Protein 2B06 (pdb70)

B-factor: mean 19.71, std 8.28, range [9.92, 94.34]

Radius of gyration: 15.19 Å; Cα contacts (8 Å, |Δi|>4): 344; chains: 1; bounding box: 35×44×32 Å

CATH classification: 3.90.79.10

Sequence (150 aa):
MSRSQLTILTNICLIEDLETQRVVMQYRAWSGYAFPGGHVENDEAFAESVIREIYEETGLTIQNNPQLVGIKNWPLDTGGRYIVICYKATEFSGTLQSSEEGEVSWVQKDQIPNLNLAYDMLPLMEMMEAPDKSEFFYPRRTEEDDWEKKIF

Nearest PDB structures (foldseek):
  2b06-assembly1_A-2  TM=1.006E+00  e=4.243E-33  Streptococcus pneumoniae
  6gls-assembly2_B  TM=7.882E-01  e=3.526E-09  Homo sapiens
  6glp-assembly1_A  TM=7.514E-01  e=2.212E-09  Homo sapiens
  1vcd-assembly1_A  TM=7.939E-01  e=1.234E-07  Thermus thermophilus HB8
  1vc9-assembly2_B  TM=8.147E-01  e=4.448E-07  Thermus thermophilus HB8

InterPro domains:
  IPR000086 NUDIX hydrolase domain [PF00293] (13-125)
  IPR000086 NUDIX hydrolase domain [PS51462] (5-133)
  IPR015797 NUDIX hydrolase-like domain superfamily [SSF55811] (1-142)
  IPR020476 NUDIX hydrolase [PR00502] (38-52)
  IPR020476 NUDIX hydrolase [PR00502] (52-67)

Structure (mmCIF, N/CA/C/O backbone):
data_2B06
#
_entry.id   2B06
#
_cell.length_a   65.850
_cell.length_b   64.990
_cell.length_c   41.779
_cell.angle_alpha   90.00
_cell.angle_beta   127.60
_cell.angle_gamma   90.00
#
_symmetry.space_group_name_H-M   'C 1 2 1'
#
loop_
_entity.id
_entity.type
_entity.pdbx_description
1 polymer 'MutT/nudix family protein'
2 non-polymer 'MAGNESIUM ION'
3 water water
#
loop_
_atom_site.group_PDB
_atom_site.id
_atom_site.type_symbol
_atom_site.label_atom_id
_atom_site.label_alt_id
_atom_site.label_comp_id
_atom_site.label_asym_id
_atom_site.label_entity_id
_atom_site.label_seq_id
_atom_site.pdbx_PDB_ins_code
_atom_site.Cartn_x
_atom_site.Cartn_y
_atom_site.Cartn_z
_atom_site.occupancy
_atom_site.B_iso_or_equiv
_atom_site.auth_seq_id
_atom_site.auth_comp_id
_atom_site.auth_asym_id
_atom_site.auth_atom_id
_atom_site.pdbx_PDB_model_num
ATOM 1 N N . MET A 1 1 ? 3.903 24.817 1.035 1.00 26.78 1 MET A N 1
ATOM 2 C CA . MET A 1 1 ? 4.369 23.994 2.184 1.00 26.54 1 MET A CA 1
ATOM 3 C C . MET A 1 1 ? 5.245 24.832 3.132 1.00 25.37 1 MET A C 1
ATOM 4 O O . MET A 1 1 ? 4.849 25.087 4.262 1.00 24.99 1 MET A O 1
ATOM 9 N N . SER A 1 2 ? 6.404 25.300 2.661 1.00 24.12 2 SER A N 1
ATOM 10 C CA . SER A 1 2 ? 7.363 25.987 3.539 1.00 22.74 2 SER A CA 1
ATOM 11 C C . SER A 1 2 ? 7.012 27.444 3.850 1.00 21.89 2 SER A C 1
ATOM 12 O O . SER A 1 2 ? 6.305 28.117 3.090 1.00 21.40 2 SER A O 1
ATOM 15 N N . ARG A 1 3 ? 7.540 27.926 4.972 1.00 20.52 3 ARG A N 1
ATOM 16 C CA . ARG A 1 3 ? 7.293 29.292 5.427 1.00 20.01 3 ARG A CA 1
ATOM 17 C C . ARG A 1 3 ? 7.832 30.352 4.460 1.00 19.49 3 ARG A C 1
ATOM 18 O O . ARG A 1 3 ? 7.330 31.479 4.431 1.00 18.87 3 ARG A O 1
ATOM 26 N N . SER A 1 4 ? 8.838 29.978 3.667 1.00 19.02 4 SER A N 1
ATOM 27 C CA . SER A 1 4 ? 9.446 30.891 2.694 1.00 19.20 4 SER A CA 1
ATOM 28 C C . SER A 1 4 ? 8.628 31.019 1.404 1.00 19.18 4 SER A C 1
ATOM 29 O O . SER A 1 4 ? 9.012 31.765 0.495 1.00 18.82 4 SER A O 1
ATOM 32 N N . GLN A 1 5 ? 7.520 30.279 1.327 1.00 19.02 5 GLN A N 1
ATOM 33 C CA . GLN A 1 5 ? 6.575 30.352 0.208 1.00 19.43 5 GLN A CA 1
ATOM 34 C C . GLN A 1 5 ? 5.371 31.235 0.529 1.00 18.88 5 GLN A C 1
ATOM 35 O O . GLN A 1 5 ? 4.601 31.591 -0.361 1.00 19.30 5 GLN A O 1
ATOM 41 N N . LEU A 1 6 ? 5.216 31.596 1.799 1.00 18.12 6 LEU A N 1
ATOM 42 C CA . LEU A 1 6 ? 4.025 32.318 2.257 1.00 17.46 6 LEU A CA 1
ATOM 43 C C . LEU A 1 6 ? 4.072 33.816 1.987 1.00 16.62 6 LEU A C 1
ATOM 44 O O . LEU A 1 6 ? 5.149 34.414 1.932 1.00 15.91 6 LEU A O 1
ATOM 49 N N . THR A 1 7 ? 2.895 34.420 1.812 1.00 15.59 7 THR A N 1
ATOM 50 C CA . THR A 1 7 ? 2.766 35.875 1.806 1.00 15.43 7 THR A CA 1
ATOM 51 C C . THR A 1 7 ? 2.215 36.338 3.151 1.00 14.59 7 THR A C 1
ATOM 52 O O . THR A 1 7 ? 1.096 35.983 3.538 1.00 15.90 7 THR A O 1
ATOM 56 N N . ILE A 1 8 ? 3.018 37.114 3.866 1.00 13.49 8 ILE A N 1
ATOM 57 C CA . ILE A 1 8 ? 2.661 37.528 5.228 1.00 13.27 8 ILE A CA 1
ATOM 58 C C . ILE A 1 8 ? 2.222 38.980 5.198 1.00 12.46 8 ILE A C 1
ATOM 59 O O . ILE A 1 8 ? 2.950 39.837 4.699 1.00 13.45 8 ILE A O 1
ATOM 64 N N . LEU A 1 9 ? 1.024 39.237 5.718 1.00 12.22 9 LEU A N 1
ATOM 65 C CA . LEU A 1 9 ? 0.436 40.565 5.720 1.00 11.82 9 LEU A CA 1
ATOM 66 C C . LEU A 1 9 ? 0.423 41.148 7.110 1.00 12.18 9 LEU A C 1
ATOM 67 O O . LEU A 1 9 ? -0.209 40.598 8.019 1.00 12.35 9 LEU A O 1
ATOM 72 N N . THR A 1 10 ? 1.129 42.259 7.275 1.00 11.97 10 THR A N 1
ATOM 73 C CA . THR A 1 10 ? 1.235 42.938 8.569 1.00 11.84 10 THR A CA 1
ATOM 74 C C . THR A 1 10 ? 1.090 44.433 8.394 1.00 11.71 10 THR A C 1
ATOM 75 O O . THR A 1 10 ? 1.098 44.951 7.275 1.00 11.89 10 THR A O 1
ATOM 79 N N . ASN A 1 11 ? 0.965 45.136 9.515 1.00 11.08 11 ASN A N 1
ATOM 80 C CA . ASN A 1 11 ? 0.915 46.599 9.488 1.00 11.87 11 ASN A CA 1
ATOM 81 C C . ASN A 1 11 ? 1.763 47.195 10.605 1.00 11.81 11 ASN A C 1
ATOM 82 O O . ASN A 1 11 ? 2.108 46.512 11.572 1.00 12.26 11 ASN A O 1
ATOM 87 N N . ILE A 1 12 ? 2.094 48.471 10.443 1.00 11.84 12 ILE A N 1
ATOM 88 C CA . ILE A 1 12 ? 2.642 49.271 11.532 1.00 12.73 12 ILE A CA 1
ATOM 89 C C . ILE A 1 12 ? 2.004 50.628 11.466 1.00 12.24 12 ILE A C 1
ATOM 90 O O . ILE A 1 12 ? 1.481 51.045 10.431 1.00 12.59 12 ILE A O 1
ATOM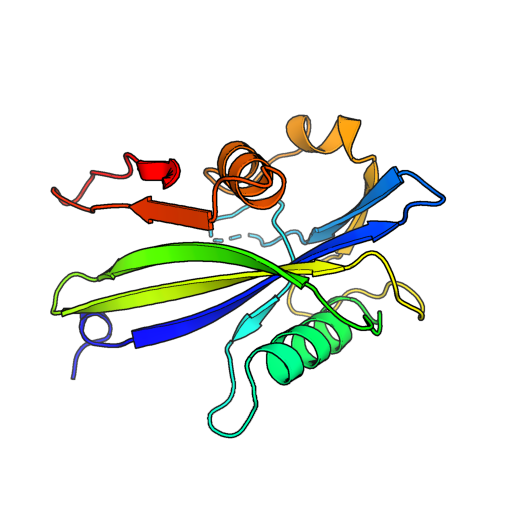 95 N N . CYS A 1 13 ? 2.045 51.343 12.587 1.00 11.91 13 CYS A N 1
ATOM 96 C CA . CYS A 1 13 ? 1.553 52.712 12.608 1.00 12.18 13 CYS A CA 1
ATOM 97 C C . CYS A 1 13 ? 2.485 53.622 13.395 1.00 12.40 13 CYS A C 1
ATOM 98 O O . CYS A 1 13 ? 2.869 53.290 14.529 1.00 12.34 13 CYS A O 1
ATOM 101 N N . LEU A 1 14 ? 2.817 54.754 12.782 1.00 12.54 14 LEU A N 1
ATOM 102 C CA . LEU A 1 14 ? 3.471 55.861 13.464 1.00 12.97 14 LEU A CA 1
ATOM 103 C C . LEU A 1 14 ? 2.331 56.702 14.052 1.00 13.01 14 LEU A C 1
ATOM 104 O O . LEU A 1 14 ? 1.571 57.338 13.308 1.00 12.94 14 LEU A O 1
ATOM 109 N N . ILE A 1 15 ? 2.193 56.657 15.375 1.00 13.08 15 ILE A N 1
ATOM 110 C CA . ILE A 1 15 ? 1.153 57.403 16.099 1.00 13.75 15 ILE A CA 1
ATOM 111 C C . ILE A 1 15 ? 1.814 58.632 16.693 1.00 13.59 15 ILE A C 1
ATOM 112 O O . ILE A 1 15 ? 2.672 58.523 17.563 1.00 14.23 15 ILE A O 1
ATOM 117 N N . GLU A 1 16 ? 1.454 59.790 16.167 1.00 13.46 16 GLU A N 1
ATOM 118 C CA . GLU A 1 16 ? 2.091 61.029 16.560 1.00 14.02 16 GLU A CA 1
ATOM 119 C C . GLU A 1 16 ? 1.093 61.938 17.253 1.00 14.07 16 GLU A C 1
ATOM 120 O O . GLU A 1 16 ? 0.041 62.255 16.696 1.00 14.17 16 GLU A O 1
ATOM 126 N N . ASP A 1 17 ? 1.432 62.334 18.478 1.00 14.55 17 ASP A N 1
ATOM 127 C CA . ASP A 1 17 ? 0.639 63.267 19.242 1.00 14.86 17 ASP A CA 1
ATOM 128 C C . ASP A 1 17 ? 1.142 64.650 18.877 1.00 14.67 17 ASP A C 1
ATOM 129 O O . ASP A 1 17 ? 2.234 65.052 19.284 1.00 14.06 17 ASP A O 1
ATOM 134 N N . LEU A 1 18 ? 0.360 65.365 18.077 1.00 15.06 18 LEU A N 1
ATOM 135 C CA . LEU A 1 18 ? 0.778 66.683 17.617 1.00 15.08 18 LEU A CA 1
ATOM 136 C C . LEU A 1 18 ? 0.851 67.724 18.732 1.00 15.35 18 LEU A C 1
ATOM 137 O O . LEU A 1 18 ? 1.550 68.724 18.583 1.00 16.42 18 LEU A O 1
ATOM 142 N N . GLU A 1 19 ? 0.148 67.484 19.837 1.00 14.95 19 GLU A N 1
ATOM 143 C CA . GLU A 1 19 ? 0.181 68.403 20.986 1.00 15.61 19 GLU A CA 1
ATOM 144 C C . GLU A 1 19 ? 1.497 68.312 21.745 1.00 14.97 19 GLU A C 1
ATOM 145 O O . GLU A 1 19 ? 1.978 69.313 22.271 1.00 13.37 19 GLU A O 1
ATOM 151 N N . THR A 1 20 ? 2.068 67.113 21.806 1.00 14.84 20 THR A N 1
ATOM 152 C CA . THR A 1 20 ? 3.250 66.865 22.636 1.00 14.36 20 THR A CA 1
ATOM 153 C C . THR A 1 20 ? 4.505 66.604 21.805 1.00 14.34 20 THR A C 1
ATOM 154 O O . THR A 1 20 ? 5.617 66.609 22.341 1.00 13.99 20 THR A O 1
ATOM 158 N N . GLN A 1 21 ? 4.320 66.364 20.503 1.00 14.37 21 GLN A N 1
ATOM 159 C CA . GLN A 1 21 ? 5.408 65.976 19.580 1.00 14.86 21 GLN A CA 1
ATOM 160 C C . GLN A 1 21 ? 6.098 64.694 20.017 1.00 14.86 21 GLN A C 1
ATOM 161 O O . GLN A 1 21 ? 7.319 64.551 19.898 1.00 15.64 21 GLN A O 1
ATOM 167 N N . ARG A 1 22 ? 5.296 63.772 20.533 1.00 14.86 22 ARG A N 1
ATOM 168 C CA . ARG A 1 22 ? 5.761 62.455 20.899 1.00 14.21 22 ARG A CA 1
ATOM 169 C C . ARG A 1 22 ? 5.118 61.402 20.005 1.00 13.76 22 ARG A C 1
ATOM 170 O O . ARG A 1 22 ? 4.036 61.618 19.434 1.00 14.23 22 ARG A O 1
ATOM 178 N N .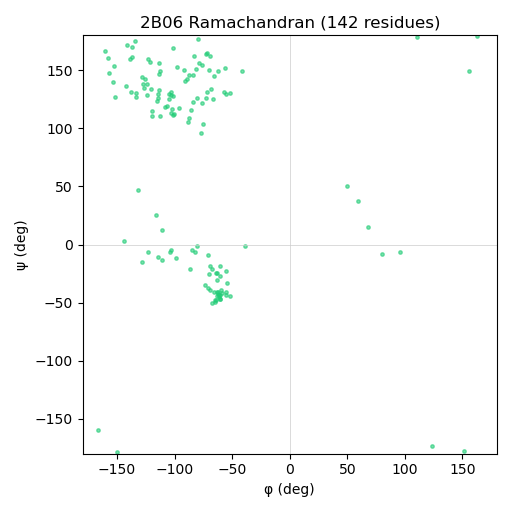 VAL A 1 23 ? 5.790 60.265 19.896 1.00 14.02 23 VAL A N 1
ATOM 179 C CA . VAL A 1 23 ? 5.376 59.175 19.025 1.00 13.49 23 VAL A CA 1
ATOM 180 C C . VAL A 1 23 ? 5.348 57.925 19.879 1.00 13.54 23 VAL A C 1
ATOM 181 O O . VAL A 1 23 ? 6.192 57.764 20.755 1.00 13.31 23 VAL A O 1
ATOM 185 N N . VAL A 1 24 ? 4.391 57.031 19.630 1.00 13.12 24 VAL A N 1
ATOM 186 C CA . VAL A 1 24 ? 4.350 55.780 20.381 1.00 13.63 24 VAL A CA 1
ATOM 187 C C . VAL A 1 24 ? 5.416 54.826 19.866 1.00 13.80 24 VAL A C 1
ATOM 188 O O . VAL A 1 24 ? 5.442 54.473 18.679 1.00 14.31 24 VAL A O 1
ATOM 192 N N . MET A 1 25 ? 6.303 54.417 20.763 1.00 14.56 25 MET A N 1
ATOM 193 C CA . MET A 1 25 ? 7.294 53.396 20.453 1.00 15.38 25 MET A CA 1
ATOM 194 C C . MET A 1 25 ? 7.031 52.139 21.266 1.00 15.50 25 MET A C 1
ATOM 195 O O . MET A 1 25 ? 6.553 52.214 22.394 1.00 16.17 25 MET A O 1
ATOM 200 N N . GLN A 1 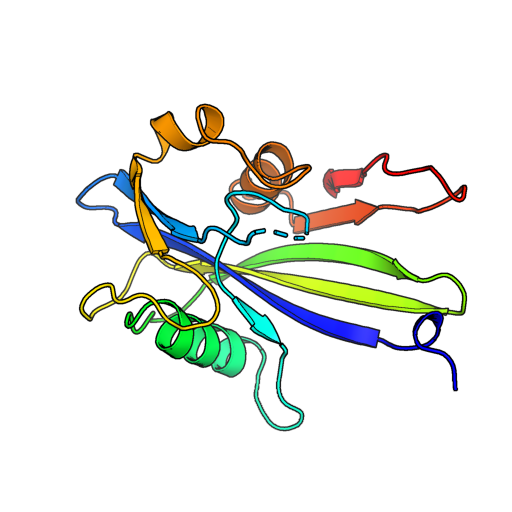26 ? 7.327 50.990 20.672 1.00 15.90 26 GLN A N 1
ATOM 201 C CA . GLN A 1 26 ? 7.126 49.713 21.310 1.00 16.59 26 GLN A CA 1
ATOM 202 C C . GLN A 1 26 ? 8.453 48.979 21.407 1.00 17.37 26 GLN A C 1
ATOM 203 O O . GLN A 1 26 ? 9.201 48.910 20.437 1.00 16.65 26 GLN A O 1
ATOM 209 N N . TYR A 1 27 ? 8.734 48.421 22.578 1.00 19.45 27 TYR A N 1
ATOM 210 C CA . TYR A 1 27 ? 9.971 47.675 22.737 1.00 22.53 27 TYR A CA 1
ATOM 211 C C . TYR A 1 27 ? 9.751 46.182 22.536 1.00 24.73 27 TYR A C 1
ATOM 212 O O . TYR A 1 27 ? 9.006 45.552 23.284 1.00 25.15 27 TYR A O 1
ATOM 221 N N . ARG A 1 28 ? 10.405 45.640 21.511 1.00 27.71 28 ARG A N 1
ATOM 222 C CA . ARG A 1 28 ? 10.330 44.217 21.182 1.00 30.53 28 ARG A CA 1
ATOM 223 C C . ARG A 1 28 ? 11.688 43.560 21.421 1.00 31.25 28 ARG A C 1
ATOM 224 O O . ARG A 1 28 ? 12.648 43.823 20.695 1.00 31.50 28 ARG A O 1
ATOM 232 N N . ALA A 1 29 ? 11.746 42.713 22.452 1.00 32.89 29 ALA A N 1
ATOM 233 C CA . ALA A 1 29 ? 12.982 42.072 22.932 1.00 33.61 29 ALA A CA 1
ATOM 234 C C . ALA A 1 29 ? 13.953 41.632 21.832 1.00 34.19 29 ALA A C 1
ATOM 235 O O . ALA A 1 29 ? 15.145 41.420 22.089 1.00 35.15 29 ALA A O 1
ATOM 237 N N . TRP A 1 35 ? 12.522 42.560 14.117 1.00 35.99 35 TRP A N 1
ATOM 238 C CA . TRP A 1 35 ? 13.884 42.651 14.629 1.00 35.41 35 TRP A CA 1
ATOM 239 C C . TRP A 1 35 ? 13.902 43.426 15.938 1.00 34.33 35 TRP A C 1
ATOM 240 O O . TRP A 1 35 ? 13.084 44.325 16.143 1.00 34.58 35 TRP A O 1
ATOM 251 N N . SER A 1 36 ? 14.851 43.079 16.804 1.00 32.47 36 SER A N 1
ATOM 252 C CA . SER A 1 36 ? 14.900 43.568 18.185 1.00 30.66 36 SER A CA 1
ATOM 253 C C . SER A 1 36 ? 15.139 45.066 18.329 1.00 28.86 36 SER A C 1
ATOM 254 O O . SER A 1 36 ? 15.885 45.661 17.560 1.00 29.05 36 SER A O 1
ATOM 257 N N . GLY A 1 37 ? 14.516 45.655 19.346 1.00 26.83 37 GLY A N 1
ATOM 258 C CA . GLY A 1 37 ? 14.717 47.066 19.682 1.00 24.14 37 GLY A CA 1
ATOM 259 C C . GLY A 1 37 ? 13.404 47.821 19.680 1.00 21.84 37 GLY A C 1
ATOM 260 O O . GLY A 1 37 ? 12.334 47.217 19.544 1.00 22.58 37 GLY A O 1
ATOM 261 N N . TYR A 1 38 ? 13.474 49.139 19.841 1.00 18.85 38 TYR A N 1
ATOM 262 C CA . TYR A 1 38 ? 12.290 49.986 19.695 1.00 17.29 38 TYR A CA 1
ATOM 263 C C . TYR A 1 38 ? 11.823 50.026 18.243 1.00 15.77 38 TYR A C 1
ATOM 264 O O . TYR A 1 38 ? 12.618 50.196 17.314 1.00 15.57 38 TYR A O 1
ATOM 273 N N . ALA A 1 39 ? 10.515 49.867 18.063 1.00 15.11 39 ALA A N 1
ATOM 274 C CA . ALA A 1 39 ? 9.922 49.913 16.730 1.00 15.08 39 ALA A CA 1
ATOM 275 C C . ALA A 1 39 ? 8.500 50.442 16.837 1.00 14.56 39 ALA A C 1
ATOM 276 O O . ALA A 1 39 ? 8.025 50.797 17.926 1.00 14.49 39 ALA A O 1
ATOM 278 N N . PHE A 1 40 ? 7.819 50.509 15.699 1.00 14.56 40 PHE A N 1
ATOM 279 C CA . PHE A 1 40 ? 6.434 50.951 15.700 1.00 14.54 40 PHE A CA 1
ATOM 280 C C . PHE A 1 40 ? 5.504 49.785 16.016 1.00 14.55 40 PHE A C 1
ATOM 281 O O . PHE A 1 40 ? 5.772 48.657 15.613 1.00 14.92 40 PHE A O 1
ATOM 289 N N . PRO A 1 41 ? 4.399 50.052 16.724 1.00 13.74 41 PRO A N 1
ATOM 290 C CA . PRO A 1 41 ? 3.400 49.021 17.011 1.00 13.96 41 PRO A CA 1
ATOM 291 C C . PRO A 1 41 ? 2.594 48.677 15.751 1.00 13.51 41 PRO A C 1
ATOM 292 O O . PRO A 1 41 ? 2.584 49.433 14.769 1.00 12.96 41 PRO A O 1
ATOM 296 N N . GLY A 1 42 ? 1.909 47.542 15.797 1.00 13.68 42 GLY A N 1
ATOM 297 C CA . GLY A 1 42 ? 1.136 47.076 14.659 1.00 13.83 42 GLY A CA 1
ATOM 298 C C . GLY A 1 42 ? 1.080 45.574 14.723 1.00 13.40 42 GLY A C 1
ATOM 299 O O . GLY A 1 42 ? 1.609 44.951 15.646 1.00 14.81 42 GLY A O 1
ATOM 300 N N . GLY A 1 43 ? 0.449 44.951 13.742 1.00 12.93 43 GLY A N 1
ATOM 301 C CA . GLY A 1 43 ? 0.376 43.501 13.810 1.00 12.95 43 GLY A CA 1
ATOM 302 C C . GLY A 1 43 ? -0.059 42.825 12.541 1.00 13.62 43 GLY A C 1
ATOM 303 O O . GLY A 1 43 ? 0.029 43.397 11.474 1.00 14.63 43 GLY A O 1
ATOM 304 N N . HIS A 1 44 ? -0.527 41.593 12.666 1.00 13.56 44 HIS A N 1
ATOM 305 C CA . HIS A 1 44 ? -0.872 40.786 11.503 1.00 13.25 44 HIS A CA 1
ATOM 306 C C . HIS A 1 44 ? -2.315 40.987 11.062 1.00 13.58 44 HIS A C 1
ATOM 307 O O . HIS A 1 44 ? -3.226 41.135 11.887 1.00 14.41 44 HIS A O 1
ATOM 314 N N . VAL A 1 45 ? -2.526 40.981 9.751 1.00 13.93 45 VAL A N 1
ATOM 315 C CA . VAL A 1 45 ? -3.857 41.185 9.189 1.00 14.68 45 VAL A CA 1
ATOM 316 C C . VAL A 1 45 ? -4.639 39.877 9.259 1.00 15.52 45 VAL A C 1
ATOM 317 O O . VAL A 1 45 ? -4.171 38.845 8.774 1.00 15.76 45 VAL A O 1
ATOM 321 N N . GLU A 1 46 ? -5.827 39.926 9.865 1.00 15.85 46 GLU A N 1
ATOM 322 C CA . GLU A 1 46 ? -6.707 38.760 9.953 1.00 17.71 46 GLU A CA 1
ATOM 323 C C . GLU A 1 46 ? -7.398 38.520 8.615 1.00 17.52 46 GLU A C 1
ATOM 324 O O . GLU A 1 46 ? -7.583 39.453 7.832 1.00 17.17 46 GLU A O 1
ATOM 330 N N . ASN A 1 47 ? -7.791 37.272 8.367 1.00 18.45 47 ASN A N 1
ATOM 331 C CA . ASN A 1 47 ? -8.324 36.848 7.063 1.00 19.78 47 ASN A CA 1
ATOM 332 C C . ASN A 1 47 ? -9.524 37.647 6.512 1.00 19.96 47 ASN A C 1
ATOM 333 O O . ASN A 1 47 ? -9.665 37.813 5.300 1.00 21.17 47 ASN A O 1
ATOM 338 N N . ASP A 1 48 ? -10.385 38.138 7.389 1.00 20.21 48 ASP A N 1
ATOM 339 C CA . ASP A 1 48 ? -11.619 38.775 6.923 1.00 19.89 48 ASP A CA 1
ATOM 340 C C . ASP A 1 48 ? -11.617 40.304 6.996 1.00 18.29 48 ASP A C 1
ATOM 341 O O . ASP A 1 48 ? -12.552 40.952 6.516 1.00 19.05 48 ASP A O 1
ATOM 346 N N . GLU A 1 49 ? -10.574 40.877 7.581 1.00 15.35 49 GLU A N 1
ATOM 347 C CA . GLU A 1 49 ? -10.610 42.298 7.900 1.00 14.03 49 GLU A CA 1
ATOM 348 C C . GLU A 1 49 ? -9.892 43.131 6.844 1.00 13.27 49 GLU A C 1
ATOM 349 O O . GLU A 1 49 ? -8.965 42.659 6.167 1.00 13.20 49 GLU A O 1
ATOM 355 N N . ALA A 1 50 ? -10.328 44.378 6.711 1.00 12.19 50 ALA A N 1
ATOM 356 C CA . ALA A 1 50 ? -9.659 45.319 5.831 1.00 12.22 50 ALA A CA 1
ATOM 357 C C . ALA A 1 50 ? -8.290 45.687 6.383 1.00 12.12 50 ALA A C 1
ATOM 358 O O . ALA A 1 50 ? -8.034 45.526 7.579 1.00 12.07 50 ALA A O 1
ATOM 360 N N . PHE A 1 51 ? -7.422 46.234 5.544 1.00 12.03 51 PHE A N 1
ATOM 361 C CA . PHE A 1 51 ? -6.131 46.682 6.046 1.00 12.02 51 PHE A CA 1
ATOM 362 C C . PHE A 1 51 ? -6.294 47.792 7.096 1.00 12.55 51 PHE A C 1
ATOM 363 O O . PHE A 1 51 ? -5.637 47.757 8.137 1.00 13.09 51 PHE A O 1
ATOM 371 N N . ALA A 1 52 ? -7.190 48.746 6.848 1.00 12.40 52 ALA A N 1
ATOM 372 C CA . ALA A 1 52 ? -7.404 49.841 7.810 1.00 12.60 52 ALA A CA 1
ATOM 373 C C . ALA A 1 52 ? -8.005 49.304 9.116 1.00 12.50 52 ALA A C 1
ATOM 374 O O . ALA A 1 52 ? -7.625 49.717 10.215 1.00 12.74 52 ALA A O 1
ATOM 376 N N . GLU A 1 53 ? -8.944 48.371 8.996 1.00 12.19 53 GLU A N 1
ATOM 377 C CA . GLU A 1 53 ? -9.538 47.733 10.168 1.00 12.49 53 GLU A CA 1
ATOM 378 C C . GLU A 1 53 ? -8.452 47.047 10.986 1.00 12.24 53 GLU A C 1
ATOM 379 O O . GLU A 1 53 ? -8.457 47.119 12.210 1.00 12.33 53 GLU A O 1
ATOM 385 N N . SER A 1 54 ? -7.525 46.378 10.309 1.00 11.97 54 SER A N 1
ATOM 386 C CA . SER A 1 54 ? -6.453 45.656 10.994 1.00 12.43 54 SER A CA 1
ATOM 387 C C . SER A 1 54 ? -5.537 46.566 11.785 1.00 12.83 54 SER A C 1
ATOM 388 O O . SER A 1 54 ? -5.183 46.255 12.922 1.00 13.26 54 SER A O 1
ATOM 391 N N . VAL A 1 55 ? -5.144 47.691 11.200 1.00 12.11 55 VAL A N 1
ATOM 392 C CA . VAL A 1 55 ? -4.209 48.571 11.904 1.00 11.99 55 VAL A CA 1
ATOM 393 C C . VAL A 1 55 ? -4.895 49.223 13.099 1.00 12.11 55 VAL A C 1
ATOM 394 O O . VAL A 1 55 ? -4.308 49.337 14.186 1.00 12.33 55 VAL A O 1
ATOM 398 N N . ILE A 1 56 ? -6.152 49.613 12.929 1.00 11.70 56 ILE A N 1
ATOM 399 C CA . ILE A 1 56 ? -6.893 50.176 14.062 1.00 11.78 56 ILE A CA 1
ATOM 400 C C . ILE A 1 56 ? -6.989 49.149 15.191 1.00 11.40 56 ILE A C 1
ATOM 401 O O . ILE A 1 56 ? -6.724 49.469 16.358 1.00 11.99 56 ILE A O 1
ATOM 406 N N . ARG A 1 57 ? -7.350 47.915 14.855 1.00 11.36 57 ARG A N 1
ATOM 407 C CA . ARG A 1 57 ? -7.505 46.877 15.858 1.00 11.80 57 ARG A CA 1
ATOM 408 C C . ARG A 1 57 ? -6.183 46.529 16.545 1.00 11.75 57 ARG A C 1
ATOM 409 O O . ARG A 1 57 ? -6.119 46.469 17.773 1.00 11.80 57 ARG A O 1
ATOM 417 N N . GLU A 1 58 ? -5.130 46.312 15.773 1.00 12.21 58 GLU A N 1
ATOM 418 C CA . GLU A 1 58 ? -3.826 45.996 16.355 1.00 12.90 58 GLU A CA 1
ATOM 419 C C . GLU A 1 58 ? -3.307 47.112 17.244 1.00 13.21 58 GLU A C 1
ATOM 420 O O . GLU A 1 58 ? -2.792 46.861 18.340 1.00 13.68 58 GLU A O 1
ATOM 426 N N . ILE A 1 59 ? -3.445 48.349 16.786 1.00 13.27 59 ILE A N 1
ATOM 427 C CA . ILE A 1 59 ? -2.990 49.471 17.594 1.00 13.16 59 ILE A CA 1
ATOM 428 C C . ILE A 1 59 ? -3.778 49.548 18.901 1.00 13.14 59 ILE A C 1
ATOM 429 O O . ILE A 1 59 ? -3.194 49.789 19.960 1.00 12.47 59 ILE A O 1
ATOM 434 N N . TYR A 1 60 ? -5.083 49.320 18.842 1.00 12.54 60 TYR A N 1
ATOM 435 C CA . TYR A 1 60 ? -5.869 49.321 20.067 1.00 12.07 60 TYR A CA 1
ATOM 436 C C . TYR A 1 60 ? -5.386 48.247 21.032 1.00 12.62 60 TYR A C 1
ATOM 437 O O . TYR A 1 60 ? -5.205 48.516 22.234 1.00 13.12 60 TYR A O 1
ATOM 446 N N . GLU A 1 61 ? -5.182 47.040 20.526 1.00 12.75 61 GLU A N 1
ATOM 447 C CA . GLU A 1 61 ? -4.714 45.946 21.375 1.00 13.05 61 GLU A CA 1
ATOM 448 C C . GLU A 1 61 ? -3.335 46.216 21.975 1.00 13.46 61 GLU A C 1
ATOM 449 O O . GLU A 1 61 ? -3.094 45.938 23.162 1.00 13.93 61 GLU A O 1
ATOM 455 N N . GLU A 1 62 ? -2.441 46.776 21.168 1.00 13.24 62 GLU A N 1
ATOM 456 C CA . GLU A 1 62 ? -1.048 46.917 21.604 1.00 13.52 62 GLU A CA 1
ATOM 457 C C . GLU A 1 62 ? -0.771 48.172 22.400 1.00 13.49 62 GLU A C 1
ATOM 458 O O . GLU A 1 62 ? 0.231 48.221 23.126 1.00 13.77 62 GLU A O 1
ATOM 464 N N . THR A 1 63 ? -1.628 49.182 22.262 1.00 13.47 63 THR A N 1
ATOM 465 C CA . THR A 1 63 ? -1.369 50.499 22.853 1.00 13.42 63 THR A CA 1
ATOM 466 C C . THR A 1 63 ? -2.503 51.065 23.694 1.00 13.08 63 THR A C 1
ATOM 467 O O . THR A 1 63 ? -2.285 52.048 24.401 1.00 14.13 63 THR A O 1
ATOM 471 N N . GLY A 1 64 ? -3.707 50.500 23.579 1.00 12.96 64 GLY A N 1
ATOM 472 C CA . GLY A 1 64 ? -4.865 51.062 24.279 1.00 13.27 64 GLY A CA 1
ATOM 473 C C . GLY A 1 64 ? -5.477 52.267 23.579 1.00 13.10 64 GLY A C 1
ATOM 474 O O . GLY A 1 64 ? -6.553 52.727 23.965 1.00 14.06 64 GLY A O 1
ATOM 475 N N . LEU A 1 65 ? -4.816 52.773 22.538 1.00 13.31 65 LEU A N 1
ATOM 476 C CA . LEU A 1 65 ? -5.322 53.938 21.820 1.00 13.92 65 LEU A CA 1
ATOM 477 C C . LEU A 1 65 ? -6.220 53.524 20.669 1.00 13.95 65 LEU A C 1
ATOM 478 O O . LEU A 1 65 ? -5.926 52.544 19.980 1.00 14.16 65 LEU A O 1
ATOM 483 N N . THR A 1 66 ? -7.301 54.281 20.460 1.00 14.32 66 THR A N 1
ATOM 484 C CA . THR A 1 66 ? -8.120 54.128 19.253 1.00 15.02 66 THR A CA 1
ATOM 485 C C . THR A 1 66 ? -7.761 55.222 18.262 1.00 14.25 66 THR A C 1
ATOM 486 O O . THR A 1 66 ? -7.993 56.398 18.518 1.00 14.68 66 THR A O 1
ATOM 490 N N . ILE A 1 67 ? -7.151 54.826 17.155 1.00 14.19 67 ILE A N 1
ATOM 491 C CA . ILE A 1 67 ? -6.781 55.758 16.111 1.00 14.41 67 ILE A CA 1
ATOM 492 C C . ILE A 1 67 ? -7.942 55.944 15.138 1.00 14.69 67 ILE A C 1
ATOM 493 O O . ILE A 1 67 ? -8.709 55.013 14.885 1.00 14.68 67 ILE A O 1
ATOM 498 N N . GLN A 1 68 ? -8.066 57.161 14.617 1.00 15.10 68 GLN A N 1
ATOM 499 C CA . GLN A 1 68 ? -9.078 57.495 13.618 1.00 16.25 68 GLN A CA 1
ATOM 500 C C . GLN A 1 68 ? -8.412 57.822 12.286 1.00 16.16 68 GLN A C 1
ATOM 501 O O . GLN A 1 68 ? -7.350 58.428 12.254 1.00 16.93 68 GLN A O 1
ATOM 507 N N A ASN A 1 69 ? -9.022 57.365 11.192 0.50 16.09 69 ASN A N 1
ATOM 508 N N B ASN A 1 69 ? -9.039 57.398 11.188 0.50 16.14 69 ASN A N 1
ATOM 509 C CA A ASN A 1 69 ? -8.615 57.779 9.853 0.50 16.22 69 ASN A CA 1
ATOM 510 C CA B ASN A 1 69 ? -8.602 57.750 9.829 0.50 16.26 69 ASN A CA 1
ATOM 511 C C A ASN A 1 69 ? -7.099 57.585 9.607 0.50 16.02 69 ASN A C 1
ATOM 512 C C B ASN A 1 69 ? -7.107 57.551 9.551 0.50 16.02 69 ASN A C 1
ATOM 513 O O A ASN A 1 69 ? -6.425 58.514 9.158 0.50 16.65 69 ASN A O 1
ATOM 514 O O B ASN A 1 69 ? -6.463 58.436 8.985 0.50 16.60 69 ASN A O 1
ATOM 523 N N . PRO A 1 70 ? -6.552 56.387 9.924 1.00 15.74 70 PRO A N 1
ATOM 524 C CA . PRO A 1 70 ? -5.116 56.191 9.700 1.00 16.04 70 PRO A CA 1
ATOM 525 C C . PRO A 1 70 ? -4.800 56.328 8.214 1.00 16.41 70 PRO A C 1
ATOM 526 O O . PRO A 1 70 ? -5.583 55.899 7.375 1.00 16.72 70 PRO A O 1
ATOM 530 N N . GLN A 1 71 ? -3.662 56.942 7.916 1.00 16.81 71 GLN A N 1
ATOM 531 C CA . GLN A 1 71 ? -3.276 57.270 6.554 1.00 17.62 71 GLN A CA 1
ATOM 532 C C . GLN A 1 71 ? -2.200 56.317 6.059 1.00 17.53 71 GLN A C 1
ATOM 533 O O . GLN A 1 71 ? -1.202 56.111 6.748 1.00 16.24 71 GLN A O 1
ATOM 539 N N . LEU A 1 72 ? -2.401 55.729 4.883 1.00 17.82 72 LEU A N 1
ATOM 540 C CA . LEU A 1 72 ? -1.372 54.907 4.238 1.00 18.23 72 LEU A CA 1
ATOM 541 C C . LEU A 1 72 ? -0.206 55.793 3.834 1.00 18.16 72 LEU A C 1
ATOM 542 O O . LEU A 1 72 ? -0.387 56.785 3.125 1.00 19.29 72 LEU A O 1
ATOM 547 N N . VAL A 1 73 ? 0.994 55.446 4.288 1.00 16.91 73 VAL A N 1
ATOM 548 C CA . VAL A 1 73 ? 2.176 56.248 3.978 1.00 17.30 73 VAL A CA 1
ATOM 549 C C . VAL A 1 73 ? 3.271 55.450 3.278 1.00 16.96 73 VAL A C 1
ATOM 550 O O . VAL A 1 73 ? 4.285 56.017 2.869 1.00 17.87 73 VAL A O 1
ATOM 554 N N . GLY A 1 74 ? 3.083 54.140 3.156 1.00 15.75 74 GLY A N 1
ATOM 555 C CA . GLY A 1 74 ? 4.036 53.332 2.413 1.00 15.14 74 GLY A CA 1
ATOM 556 C C . GLY A 1 74 ? 3.935 51.852 2.696 1.00 14.24 74 GLY A C 1
ATOM 557 O O . GLY A 1 74 ? 3.080 51.398 3.467 1.00 13.66 74 GLY A O 1
ATOM 558 N N . ILE A 1 75 ? 4.789 51.104 2.013 1.00 13.66 75 ILE A N 1
ATOM 559 C CA . ILE A 1 75 ? 4.817 49.664 2.158 1.00 13.28 75 ILE A CA 1
ATOM 560 C C . ILE A 1 75 ? 6.262 49.237 2.324 1.00 13.33 75 ILE A C 1
ATOM 561 O O . ILE A 1 75 ? 7.117 49.605 1.509 1.00 12.98 75 ILE A O 1
ATOM 566 N N . LYS A 1 76 ? 6.543 48.487 3.385 1.00 12.48 76 LYS A N 1
ATOM 567 C CA . LYS A 1 76 ? 7.857 47.866 3.551 1.00 13.29 76 LYS A CA 1
ATOM 568 C C . LYS A 1 76 ? 7.718 46.386 3.190 1.00 13.19 76 LYS A C 1
ATOM 569 O O . LYS A 1 76 ? 6.788 45.716 3.637 1.00 13.46 76 LYS A O 1
ATOM 575 N N . ASN A 1 77 ? 8.601 45.862 2.353 1.00 12.07 77 ASN A N 1
ATOM 576 C CA . ASN A 1 77 ? 8.437 44.482 1.965 1.00 12.49 77 ASN A CA 1
ATOM 577 C C . ASN A 1 77 ? 9.725 43.849 1.483 1.00 12.96 77 ASN A C 1
ATOM 578 O O . ASN A 1 77 ? 10.677 44.544 1.120 1.00 13.18 77 ASN A O 1
ATOM 583 N N . TRP A 1 78 ? 9.751 42.523 1.487 1.00 12.85 78 TRP A N 1
ATOM 584 C CA . TRP A 1 78 ? 10.912 41.807 0.959 1.00 13.65 78 TRP A CA 1
ATOM 585 C C . TRP A 1 78 ? 10.519 40.405 0.550 1.00 14.01 78 TRP A C 1
ATOM 586 O O . TRP A 1 78 ? 9.612 39.822 1.145 1.00 13.41 78 TRP A O 1
ATOM 597 N N . PRO A 1 79 ? 11.170 39.872 -0.498 1.00 14.34 79 PRO A N 1
ATOM 598 C CA . PRO A 1 79 ? 10.888 38.514 -0.919 1.00 15.17 79 PRO A CA 1
ATOM 599 C C . PRO A 1 79 ? 11.417 37.543 0.108 1.00 16.26 79 PRO A C 1
ATOM 600 O O . PRO A 1 79 ? 12.398 37.831 0.817 1.00 16.92 79 PRO A O 1
ATOM 604 N N . LEU A 1 80 ? 10.748 36.401 0.196 1.00 17.73 80 LEU A N 1
ATOM 605 C CA . LEU A 1 80 ? 11.225 35.286 0.985 1.00 18.85 80 LEU A CA 1
ATOM 606 C C . LEU A 1 80 ? 11.859 34.277 0.028 1.00 19.96 80 LEU A C 1
ATOM 607 O O . LEU A 1 80 ? 11.720 34.405 -1.194 1.00 20.69 80 LEU A O 1
ATOM 612 N N . ASP A 1 81 ? 12.556 33.285 0.580 1.00 21.35 81 ASP A N 1
ATOM 613 C CA . ASP A 1 81 ? 13.455 32.415 -0.200 1.00 22.89 81 ASP A CA 1
ATOM 614 C C . ASP A 1 81 ? 12.817 31.607 -1.329 1.00 23.09 81 ASP A C 1
ATOM 615 O O . ASP A 1 81 ? 13.498 31.255 -2.301 1.00 23.48 81 ASP A O 1
ATOM 620 N N . THR A 1 82 ? 11.529 31.297 -1.201 1.00 23.02 82 THR A N 1
ATOM 621 C CA . THR A 1 82 ? 10.878 30.372 -2.129 1.00 23.11 82 THR A CA 1
ATOM 622 C C . THR A 1 82 ? 9.547 30.922 -2.652 1.00 22.44 82 THR A C 1
ATOM 623 O O . THR A 1 82 ? 8.525 30.231 -2.657 1.00 22.49 82 THR A O 1
ATOM 627 N N . GLY A 1 83 ? 9.563 32.182 -3.081 1.00 21.57 83 GLY A N 1
ATOM 628 C CA . GLY A 1 83 ? 8.417 32.763 -3.761 1.00 20.53 83 GLY A CA 1
ATOM 629 C C . GLY A 1 83 ? 7.496 33.537 -2.840 1.00 19.52 83 GLY A C 1
ATOM 630 O O . GLY A 1 83 ? 6.550 34.173 -3.299 1.00 20.36 83 GLY A O 1
ATOM 631 N N . GLY A 1 84 ? 7.761 33.479 -1.535 1.00 18.29 84 GLY A N 1
ATOM 632 C CA . GLY A 1 84 ? 6.958 34.216 -0.563 1.00 16.30 84 GLY A CA 1
ATOM 633 C C . GLY A 1 84 ? 7.334 35.682 -0.491 1.00 14.99 84 GLY A C 1
ATOM 634 O O . GLY A 1 84 ? 8.267 36.141 -1.163 1.00 15.23 84 GLY A O 1
AT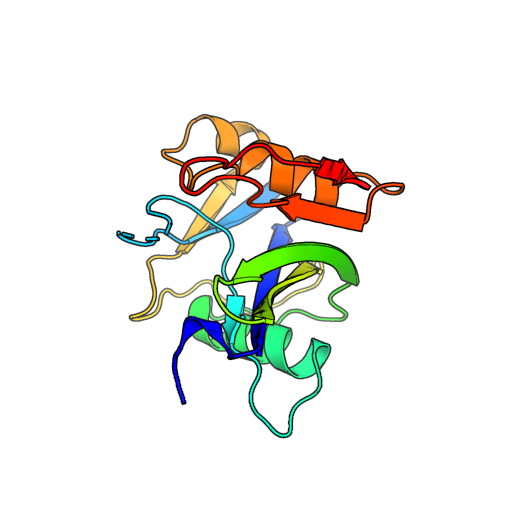OM 635 N N . ARG A 1 85 ? 6.607 36.428 0.324 1.00 14.14 85 ARG A N 1
ATOM 636 C CA . ARG A 1 85 ? 6.916 37.833 0.515 1.00 13.54 85 ARG A CA 1
ATOM 637 C C . ARG A 1 85 ? 6.426 38.263 1.877 1.00 12.58 85 ARG A C 1
ATOM 638 O O . ARG A 1 85 ? 5.339 37.870 2.291 1.00 12.53 85 ARG A O 1
ATOM 646 N N . TYR A 1 86 ? 7.220 39.088 2.549 1.00 12.11 86 TYR A N 1
ATOM 647 C CA . TYR A 1 86 ? 6.792 39.694 3.799 1.00 11.76 86 TYR A CA 1
ATOM 648 C C . TYR A 1 86 ? 6.368 41.120 3.495 1.00 12.17 86 TYR A C 1
ATOM 649 O O . TYR A 1 86 ? 7.107 41.877 2.863 1.00 12.98 86 TYR A O 1
ATOM 658 N N . ILE A 1 87 ? 5.156 41.470 3.921 1.00 11.95 87 ILE A N 1
ATOM 659 C CA . ILE A 1 87 ? 4.572 42.765 3.614 1.00 12.61 87 ILE A CA 1
ATOM 660 C C . ILE A 1 87 ? 4.175 43.485 4.896 1.00 13.04 87 ILE A C 1
ATOM 661 O O . ILE A 1 87 ? 3.509 42.919 5.770 1.00 13.77 87 ILE A O 1
ATOM 666 N N . VAL A 1 88 ? 4.625 44.730 5.007 1.00 12.70 88 VAL A N 1
ATOM 667 C CA . VAL A 1 88 ? 4.248 45.634 6.098 1.00 13.00 88 VAL A CA 1
ATOM 668 C C . VAL A 1 88 ? 3.560 46.874 5.532 1.00 13.40 88 VAL A C 1
ATOM 669 O O . VAL A 1 88 ? 4.196 47.684 4.868 1.00 13.78 88 VAL A O 1
ATOM 673 N N . ILE A 1 89 ? 2.262 47.013 5.780 1.00 13.11 89 ILE A N 1
ATOM 674 C CA . ILE A 1 89 ? 1.535 48.200 5.346 1.00 13.34 89 ILE A CA 1
ATOM 675 C C . ILE A 1 89 ? 1.749 49.261 6.412 1.00 13.71 89 ILE A C 1
ATOM 676 O O . ILE A 1 89 ? 1.459 49.022 7.583 1.00 13.51 89 ILE A O 1
ATOM 681 N N . CYS A 1 90 ? 2.280 50.404 6.005 1.00 12.97 90 CYS A N 1
ATOM 682 C CA . CYS A 1 90 ? 2.705 51.445 6.945 1.00 13.03 90 CYS A CA 1
ATOM 683 C C . CYS A 1 90 ? 1.723 52.585 7.005 1.00 12.83 90 CYS A C 1
ATOM 684 O O . CYS A 1 90 ? 1.370 53.156 5.967 1.00 12.84 90 CYS A O 1
ATOM 687 N N . TYR A 1 91 ? 1.313 52.926 8.223 1.00 12.78 91 TYR A N 1
ATOM 688 C CA . TYR A 1 91 ? 0.337 53.985 8.455 1.00 12.98 91 TYR A CA 1
ATOM 689 C C . TYR A 1 91 ? 0.886 55.088 9.334 1.00 12.98 91 TYR A C 1
ATOM 690 O O . TYR A 1 91 ? 1.828 54.862 10.101 1.00 12.44 91 TYR A O 1
ATOM 699 N N . LYS A 1 92 ? 0.285 56.275 9.216 1.00 13.56 92 LYS A N 1
ATOM 700 C CA . LYS A 1 92 ? 0.480 57.349 10.198 1.00 13.98 92 LYS A CA 1
ATOM 701 C C . LYS A 1 92 ? -0.880 57.779 10.734 1.00 14.07 92 LYS A C 1
ATOM 702 O O . LYS A 1 92 ? -1.855 57.864 9.981 1.00 15.18 92 LYS A O 1
ATOM 708 N N . ALA A 1 93 ? -0.945 58.001 12.044 1.00 14.44 93 ALA A N 1
ATOM 709 C CA . ALA A 1 93 ? -2.166 58.503 12.672 1.00 14.39 93 ALA A CA 1
ATOM 710 C C . ALA A 1 93 ? -1.825 59.638 13.621 1.00 14.32 93 ALA A C 1
ATOM 711 O O . ALA A 1 93 ? -0.929 59.507 14.458 1.00 14.99 93 ALA A O 1
ATOM 713 N N . THR A 1 94 ? -2.547 60.746 13.478 1.00 14.17 94 THR A N 1
ATOM 714 C CA . THR A 1 94 ? -2.430 61.885 14.391 1.00 14.61 94 THR A CA 1
ATOM 715 C C . THR A 1 94 ? -3.725 62.101 15.178 1.00 15.23 94 THR A C 1
ATOM 716 O O . THR A 1 94 ? -3.746 62.899 16.115 1.00 14.60 94 THR A O 1
ATOM 720 N N . GLU A 1 95 ? -4.800 61.419 14.785 1.00 15.29 95 GLU A N 1
ATOM 721 C CA . GLU A 1 95 ? -6.101 61.534 15.448 1.00 16.54 95 GLU A CA 1
ATOM 722 C C . GLU A 1 95 ? -6.317 60.262 16.247 1.00 15.83 95 GLU A C 1
ATOM 723 O O . GLU A 1 95 ? -6.355 59.179 15.674 1.00 15.47 95 GLU A O 1
ATOM 729 N N . PHE A 1 96 ? -6.464 60.385 17.562 1.00 15.89 96 PHE A N 1
ATOM 730 C CA . PHE A 1 96 ? -6.679 59.213 18.391 1.00 16.37 96 PHE A CA 1
ATOM 731 C C . PHE A 1 96 ? -7.270 59.613 19.722 1.00 16.91 96 PHE A C 1
ATOM 732 O O . PHE A 1 96 ? -7.283 60.790 20.080 1.00 17.04 96 PHE A O 1
ATOM 740 N N . SER A 1 97 ? -7.758 58.619 20.449 1.00 17.09 97 SER A N 1
ATOM 741 C CA . SER A 1 97 ? -8.208 58.826 21.812 1.00 17.69 97 SER A CA 1
ATOM 742 C C . SER A 1 97 ? -7.809 57.615 22.642 1.00 17.89 97 SER A C 1
ATOM 743 O O . SER A 1 97 ? -7.345 56.612 22.114 1.00 17.33 97 SER A O 1
ATOM 746 N N . GLY A 1 98 ? -7.990 57.716 23.952 1.00 18.25 98 GLY A N 1
ATOM 747 C CA . GLY A 1 98 ? -7.695 56.597 24.829 1.00 18.28 98 GLY A CA 1
ATOM 748 C C . GLY A 1 98 ? -6.492 56.873 25.696 1.00 18.21 98 GLY A C 1
ATOM 749 O O . GLY A 1 98 ? -5.873 57.936 25.610 1.00 18.52 98 GLY A O 1
ATOM 750 N N . THR A 1 99 ? -6.169 55.904 26.548 1.00 17.93 99 THR A N 1
ATOM 751 C CA . THR A 1 99 ? -5.038 55.992 27.460 1.00 17.63 99 THR A CA 1
ATOM 752 C C . THR A 1 99 ? -3.997 54.943 27.088 1.00 17.14 99 THR A C 1
ATOM 753 O O . THR A 1 99 ? -4.317 53.763 26.918 1.00 16.80 99 THR A O 1
ATOM 757 N N . LEU A 1 100 ? -2.748 55.379 26.962 1.00 16.42 100 LEU A N 1
ATOM 758 C CA . LEU A 1 100 ? -1.667 54.466 26.611 1.00 16.62 100 LEU A CA 1
ATOM 759 C C . LEU A 1 100 ? -1.558 53.318 27.613 1.00 17.41 100 LEU A C 1
ATOM 760 O O . LEU A 1 100 ? -1.545 53.533 28.832 1.00 17.41 100 LEU A O 1
ATOM 765 N N . GLN A 1 101 ? -1.483 52.100 27.091 1.00 17.43 101 GLN A N 1
ATOM 766 C CA . GLN A 1 101 ? -1.435 50.912 27.932 1.00 18.33 101 GLN A CA 1
ATOM 767 C C . GLN A 1 101 ? -0.682 49.833 27.187 1.00 18.41 101 GLN A C 1
ATOM 768 O O . GLN A 1 101 ? -0.990 49.531 26.035 1.00 17.77 101 GLN A O 1
ATOM 774 N N . SER A 1 102 ? 0.325 49.272 27.841 1.00 18.74 102 SER A N 1
ATOM 775 C CA . SER A 1 102 ? 1.108 48.189 27.269 1.00 19.30 102 SER A CA 1
ATOM 776 C C . SER A 1 102 ? 0.320 46.889 27.216 1.00 19.82 102 SER A C 1
ATOM 777 O O . SER A 1 102 ? -0.729 46.750 27.856 1.00 20.20 102 SER A O 1
ATOM 780 N N . SER A 1 103 ? 0.832 45.942 26.440 1.00 20.39 103 SER A N 1
ATOM 781 C CA . SER A 1 103 ? 0.266 44.609 26.373 1.00 20.69 103 SER A CA 1
ATOM 782 C C . SER A 1 103 ? 1.401 43.604 26.461 1.00 21.37 103 SER A C 1
ATOM 783 O O . SER A 1 103 ? 2.575 43.979 26.472 1.00 21.29 103 SER A O 1
ATOM 786 N N . GLU A 1 104 ? 1.042 42.326 26.508 1.00 22.43 104 GLU A N 1
ATOM 787 C CA . GLU A 1 104 ? 2.013 41.231 26.499 1.00 23.71 104 GLU A CA 1
ATOM 788 C C . GLU A 1 104 ? 2.952 41.312 25.288 1.00 23.13 104 GLU A C 1
ATOM 789 O O . GLU A 1 104 ? 4.063 40.784 25.326 1.00 23.70 104 GLU A O 1
ATOM 795 N N . GLU A 1 105 ? 2.516 41.993 24.229 1.00 22.59 105 GLU A N 1
ATOM 796 C CA . GLU A 1 105 ? 3.298 42.079 22.997 1.00 22.31 105 GLU A CA 1
ATOM 797 C C . GLU A 1 105 ? 4.396 43.143 22.996 1.00 22.15 105 GLU A C 1
ATOM 798 O O . GLU A 1 105 ? 5.206 43.215 22.067 1.00 23.40 105 GLU A O 1
ATOM 804 N N . GLY A 1 106 ? 4.431 43.958 24.044 1.00 21.42 106 GLY A N 1
ATOM 805 C CA . GLY A 1 106 ? 5.520 44.906 24.211 1.00 20.77 106 GLY A CA 1
ATOM 806 C C . GLY A 1 106 ? 5.160 46.099 25.055 1.00 20.26 106 GLY A C 1
ATOM 807 O O . GLY A 1 106 ? 4.004 46.528 25.085 1.00 20.47 106 GLY A O 1
ATOM 808 N N . GLU A 1 107 ? 6.159 46.631 25.753 1.00 19.29 107 GLU A N 1
ATOM 809 C CA . GLU A 1 107 ? 6.011 47.884 26.468 1.00 19.01 107 GLU A CA 1
ATOM 810 C C . GLU A 1 107 ? 5.939 49.029 25.484 1.00 18.02 107 GLU A C 1
ATOM 811 O O . GLU A 1 107 ? 6.758 49.122 24.570 1.00 18.11 107 GLU A O 1
ATOM 817 N N . VAL A 1 108 ? 4.945 49.888 25.672 1.00 17.12 108 VAL A N 1
ATOM 818 C CA . VAL A 1 108 ? 4.780 51.069 24.833 1.00 16.44 108 VAL A CA 1
ATOM 819 C C . VAL A 1 108 ? 5.022 52.335 25.637 1.00 16.32 108 VAL A C 1
ATOM 820 O O . VAL A 1 108 ? 4.776 52.373 26.847 1.00 16.74 108 VAL A O 1
ATOM 824 N N . SER A 1 109 ? 5.514 53.366 24.953 1.00 15.74 109 SER A N 1
ATOM 825 C CA . SER A 1 109 ? 5.829 54.638 25.582 1.00 15.84 109 SER A CA 1
ATOM 826 C C . SER A 1 109 ? 5.728 55.775 24.576 1.00 15.28 109 SER A C 1
ATOM 827 O O . SER A 1 109 ? 5.887 55.579 23.363 1.00 15.24 109 SER A O 1
ATOM 830 N N . TRP A 1 110 ? 5.457 56.970 25.083 1.00 15.18 110 TRP A N 1
ATOM 831 C CA . TRP A 1 110 ? 5.530 58.190 24.292 1.00 14.87 110 TRP A CA 1
ATOM 832 C C . TRP A 1 110 ? 6.958 58.709 24.295 1.00 14.90 110 TRP A C 1
ATOM 833 O O . TRP A 1 110 ? 7.474 59.097 25.340 1.00 15.45 110 TRP A O 1
ATOM 844 N N . VAL A 1 111 ? 7.586 58.728 23.127 1.00 14.18 111 VAL A N 1
ATOM 845 C CA . VAL A 1 111 ? 8.967 59.202 23.014 1.00 14.54 111 VAL A CA 1
ATOM 846 C C . VAL A 1 111 ? 8.975 60.482 22.191 1.00 14.33 111 VAL A C 1
ATOM 847 O O . VAL A 1 111 ? 8.315 60.547 21.148 1.00 14.38 111 VAL A O 1
ATOM 851 N N . GLN A 1 112 ? 9.681 61.514 22.658 1.00 15.06 112 GLN A N 1
ATOM 852 C CA . GLN A 1 112 ? 9.791 62.733 21.860 1.00 15.46 112 GLN A CA 1
ATOM 853 C C . GLN A 1 112 ? 10.338 62.382 20.487 1.00 15.54 112 GLN A C 1
ATOM 854 O O . GLN A 1 112 ? 11.338 61.679 20.371 1.00 14.94 112 GLN A O 1
ATOM 860 N N . LYS A 1 113 ? 9.658 62.848 19.444 1.00 15.50 113 LYS A N 1
ATOM 861 C CA . LYS A 1 113 ? 9.997 62.484 18.073 1.00 16.44 113 LYS A CA 1
ATOM 862 C C . LYS A 1 113 ? 11.459 62.792 17.757 1.00 16.79 113 LYS A C 1
ATOM 863 O O . LYS A 1 113 ? 12.142 61.977 17.117 1.00 17.07 113 LYS A O 1
ATOM 869 N N . ASP A 1 114 ? 11.948 63.941 18.226 1.00 17.01 114 ASP A N 1
ATOM 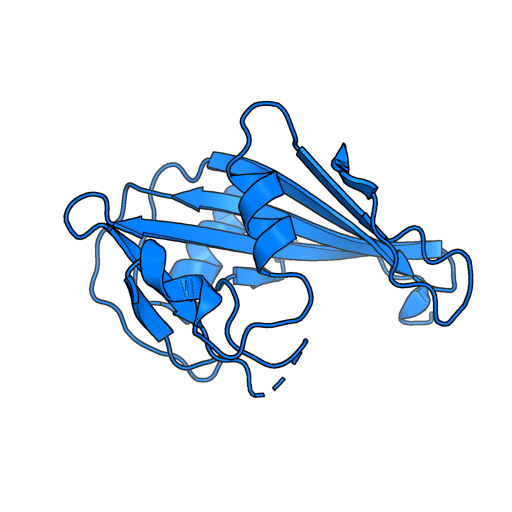870 C CA . ASP A 1 114 ? 13.340 64.324 17.990 1.00 17.78 114 ASP A CA 1
ATOM 871 C C . ASP A 1 114 ? 14.364 63.500 18.783 1.00 17.50 114 ASP A C 1
ATOM 872 O O . ASP A 1 114 ? 15.566 63.612 18.542 1.00 18.21 114 ASP A O 1
ATOM 877 N N . GLN A 1 115 ? 13.882 62.673 19.709 1.00 17.16 115 GLN A N 1
ATOM 878 C CA . GLN A 1 115 ? 14.742 61.806 20.523 1.00 16.72 115 GLN A CA 1
ATOM 879 C C . GLN A 1 115 ? 14.734 60.349 20.059 1.00 16.37 115 GLN A C 1
ATOM 880 O O . GLN A 1 115 ? 15.478 59.524 20.586 1.00 16.71 115 GLN A O 1
ATOM 886 N N . ILE A 1 116 ? 13.908 60.030 19.067 1.00 15.77 116 ILE A N 1
ATOM 887 C CA . ILE A 1 116 ? 13.834 58.665 18.545 1.00 16.12 116 ILE A CA 1
ATOM 888 C C . ILE A 1 116 ? 15.219 58.082 18.151 1.00 16.42 116 ILE A C 1
ATOM 889 O O . ILE A 1 116 ? 15.518 56.931 18.491 1.00 16.94 116 ILE A O 1
ATOM 894 N N . PRO A 1 117 ? 16.071 58.865 17.451 1.00 16.78 117 PRO A N 1
ATOM 895 C CA . PRO A 1 117 ? 17.384 58.316 17.076 1.00 17.24 117 PRO A CA 1
ATOM 896 C C . PRO A 1 117 ? 18.262 57.899 18.255 1.00 17.57 117 PRO A C 1
ATOM 897 O O . PRO A 1 117 ? 19.200 57.131 18.064 1.00 18.46 117 PRO A O 1
ATOM 901 N N . ASN A 1 118 ? 17.965 58.381 19.459 1.00 17.22 118 ASN A N 1
ATOM 902 C CA . ASN A 1 118 ? 18.802 58.068 20.620 1.00 17.72 118 ASN A CA 1
ATOM 903 C C . ASN A 1 118 ? 18.458 56.744 21.314 1.00 17.29 118 ASN A C 1
ATOM 904 O O . ASN A 1 118 ? 19.151 56.316 22.241 1.00 17.80 118 ASN A O 1
ATOM 909 N N . LEU A 1 119 ? 17.394 56.097 20.847 1.00 16.78 119 LEU A N 1
ATOM 910 C CA . LEU A 1 119 ? 16.969 54.796 21.352 1.00 16.51 119 LEU A CA 1
ATOM 911 C C . LEU A 1 119 ? 17.739 53.658 20.697 1.00 15.17 119 LEU A C 1
ATOM 912 O O . LEU A 1 119 ? 18.328 53.833 19.624 1.00 15.34 119 LEU A O 1
ATOM 917 N N . ASN A 1 120 ? 17.696 52.485 21.331 1.00 14.24 120 ASN A N 1
ATOM 918 C CA . ASN A 1 120 ? 18.126 51.247 20.691 1.00 14.07 120 ASN A CA 1
ATOM 919 C C . ASN A 1 120 ? 17.012 50.822 19.748 1.00 13.85 120 ASN A C 1
ATOM 920 O O . ASN A 1 120 ? 16.036 50.208 20.159 1.00 15.27 120 ASN A O 1
ATOM 925 N N . LEU A 1 121 ? 17.156 51.192 18.486 1.00 13.90 121 LEU A N 1
ATOM 926 C CA . LEU A 1 121 ? 16.107 50.978 17.499 1.00 13.89 121 LEU A CA 1
ATOM 927 C C . LEU A 1 121 ? 16.254 49.660 16.760 1.00 13.77 121 LEU A C 1
ATOM 928 O O . LEU A 1 121 ? 17.363 49.172 16.539 1.00 14.26 121 LEU A O 1
ATOM 933 N N . ALA A 1 122 ? 15.118 49.110 16.344 1.00 14.03 122 ALA A N 1
ATOM 934 C CA . ALA A 1 122 ? 15.131 48.013 15.403 1.00 14.42 122 ALA A CA 1
ATOM 935 C C . ALA A 1 122 ? 15.893 48.412 14.139 1.00 14.43 122 ALA A C 1
ATOM 936 O O . ALA A 1 122 ? 15.948 49.587 13.756 1.00 14.23 122 ALA A O 1
ATOM 938 N N . TYR A 1 123 ? 16.474 47.418 13.487 1.00 14.86 123 TYR A N 1
ATOM 939 C CA . TYR A 1 123 ? 17.233 47.634 12.274 1.00 15.21 123 TYR A CA 1
ATOM 940 C C . TYR A 1 123 ? 16.425 48.441 11.254 1.00 14.51 123 TYR A C 1
ATOM 941 O O . TYR A 1 123 ? 15.264 48.134 10.971 1.00 14.81 123 TYR A O 1
ATOM 950 N N . ASP A 1 124 ? 17.052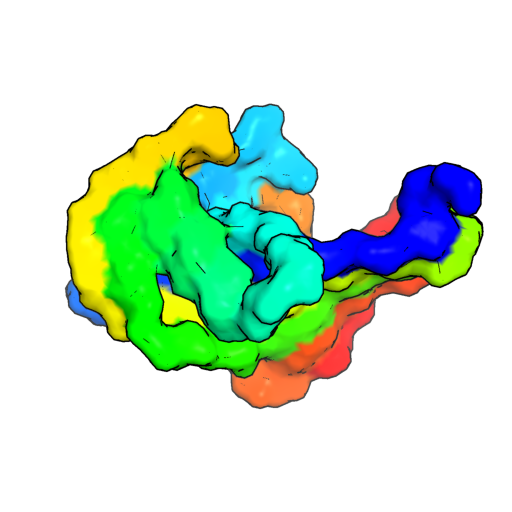 49.483 10.718 1.00 13.27 124 ASP A N 1
ATOM 951 C CA . ASP A 1 124 ? 16.488 50.324 9.645 1.00 13.99 124 ASP A CA 1
ATOM 952 C C . ASP A 1 124 ? 15.273 51.170 10.046 1.00 13.73 124 ASP A C 1
ATOM 953 O O . ASP A 1 124 ? 14.567 51.701 9.192 1.00 14.35 124 ASP A O 1
ATOM 958 N N . MET A 1 125 ? 15.034 51.322 11.345 1.00 13.61 125 MET A N 1
ATOM 959 C CA . MET A 1 125 ? 13.942 52.171 11.799 1.00 14.59 125 MET A CA 1
ATOM 960 C C . MET A 1 125 ? 14.006 53.599 11.275 1.00 14.92 125 MET A C 1
ATOM 961 O O . MET A 1 125 ? 12.986 54.152 10.872 1.00 14.99 125 MET A O 1
ATOM 966 N N . LEU A 1 126 ? 15.188 54.209 11.275 1.00 15.27 126 LEU A N 1
ATOM 967 C CA . LEU A 1 126 ? 15.276 55.598 10.834 1.00 15.41 126 LEU A CA 1
ATOM 968 C C . LEU A 1 126 ? 14.986 55.796 9.334 1.00 15.94 126 LEU A C 1
ATOM 969 O O . LEU A 1 126 ? 14.181 56.661 8.985 1.00 16.18 126 LEU A O 1
ATOM 974 N N . PRO A 1 127 ? 15.640 55.018 8.447 1.00 15.63 127 PRO A N 1
ATOM 975 C CA . PRO A 1 127 ? 15.267 55.137 7.023 1.00 15.90 127 PRO A CA 1
ATOM 976 C C . PRO A 1 127 ? 13.821 54.739 6.732 1.00 16.16 127 PRO A C 1
ATOM 977 O O . PRO A 1 127 ? 13.214 55.273 5.799 1.00 16.11 127 PRO A O 1
ATOM 981 N N . LEU A 1 128 ? 13.274 53.805 7.510 1.00 14.64 128 LEU A N 1
ATOM 982 C CA . LEU A 1 128 ? 11.857 53.438 7.368 1.00 14.75 128 LEU A CA 1
ATOM 983 C C . LEU A 1 128 ? 10.968 54.622 7.732 1.00 14.83 128 LEU A C 1
ATOM 984 O O . LEU A 1 128 ? 10.047 54.973 6.987 1.00 14.56 128 LEU A O 1
ATOM 989 N N . MET A 1 129 ? 11.232 55.246 8.880 1.00 15.04 129 MET A N 1
ATOM 990 C CA . MET A 1 129 ? 10.469 56.421 9.293 1.00 15.99 129 MET A CA 1
ATOM 991 C C . MET A 1 129 ? 10.608 57.553 8.259 1.00 15.89 129 MET A C 1
ATOM 992 O O . MET A 1 129 ? 9.635 58.240 7.943 1.00 15.74 129 MET A O 1
ATOM 997 N N . GLU A 1 130 ? 11.809 57.720 7.708 1.00 16.33 130 GLU A N 1
ATOM 998 C CA . GLU A 1 130 ? 12.051 58.705 6.653 1.00 17.62 130 GLU A CA 1
ATOM 999 C C . GLU A 1 130 ? 11.206 58.428 5.395 1.00 16.32 130 GLU A C 1
ATOM 1000 O O . GLU A 1 130 ? 10.601 59.345 4.833 1.00 16.89 130 GLU A O 1
ATOM 1006 N N . MET A 1 131 ? 11.148 57.171 4.968 1.00 15.89 131 MET A N 1
ATOM 1007 C CA . MET A 1 131 ? 10.315 56.799 3.815 1.00 15.40 131 MET A CA 1
ATOM 1008 C C . MET A 1 131 ? 8.849 57.119 4.105 1.00 15.27 131 MET A C 1
ATOM 1009 O O . MET A 1 131 ? 8.137 57.672 3.256 1.00 16.17 131 MET A O 1
ATOM 1014 N N . MET A 1 132 ? 8.404 56.790 5.310 1.00 14.94 132 MET A N 1
ATOM 1015 C CA . MET A 1 132 ? 7.006 56.986 5.673 1.00 14.35 132 MET A CA 1
ATOM 1016 C C . MET A 1 132 ? 6.663 58.473 5.650 1.00 15.33 132 MET A C 1
ATOM 1017 O O . MET A 1 132 ? 5.663 58.862 5.049 1.00 16.47 132 MET A O 1
ATOM 1022 N N . GLU A 1 133 ? 7.520 59.289 6.270 1.00 15.50 133 GLU A N 1
ATOM 1023 C CA . GLU A 1 133 ? 7.314 60.730 6.404 1.00 16.56 133 GLU A CA 1
ATOM 1024 C C . GLU A 1 133 ? 7.445 61.502 5.091 1.00 16.81 133 GLU A C 1
ATOM 1025 O O . GLU A 1 133 ? 6.881 62.594 4.951 1.00 18.20 133 GLU A O 1
ATOM 1031 N N . ALA A 1 134 ? 8.197 60.959 4.138 1.00 16.91 13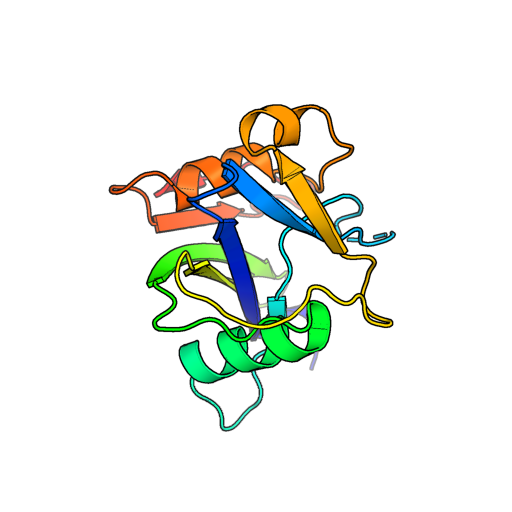4 ALA A N 1
ATOM 1032 C CA . ALA A 1 134 ? 8.391 61.625 2.854 1.00 17.37 134 ALA A CA 1
ATOM 1033 C C . ALA A 1 134 ? 7.110 61.535 2.028 1.00 17.79 134 ALA A C 1
ATOM 1034 O O . ALA A 1 134 ? 6.599 60.452 1.813 1.00 17.60 134 ALA A O 1
ATOM 1036 N N . PRO A 1 135 ? 6.587 62.676 1.557 1.00 18.41 135 PRO A N 1
ATOM 1037 C CA . PRO A 1 135 ? 5.333 62.632 0.801 1.00 18.93 135 PRO A CA 1
ATOM 1038 C C . PRO A 1 135 ? 5.474 61.979 -0.572 1.00 18.87 135 PRO A C 1
ATOM 1039 O O . PRO A 1 135 ? 4.464 61.577 -1.163 1.00 20.19 135 PRO A O 1
ATOM 1043 N N . ASP A 1 136 ? 6.702 61.878 -1.075 1.00 18.52 136 ASP A N 1
ATOM 1044 C CA . ASP A 1 136 ? 6.948 61.366 -2.424 1.00 18.47 136 ASP A CA 1
ATOM 1045 C C . ASP A 1 136 ? 7.634 60.010 -2.451 1.00 17.63 136 ASP A C 1
ATOM 1046 O O . ASP A 1 136 ? 8.108 59.586 -3.506 1.00 18.04 136 ASP A O 1
ATOM 1051 N N . LYS A 1 137 ? 7.689 59.337 -1.303 1.00 15.50 137 LYS A N 1
ATOM 1052 C CA . LYS A 1 137 ? 8.233 57.982 -1.231 1.00 15.40 137 LYS A CA 1
ATOM 1053 C C . LYS A 1 137 ? 7.205 57.082 -0.599 1.00 15.09 137 LYS A C 1
ATOM 1054 O O . LYS A 1 137 ? 6.524 57.479 0.354 1.00 15.85 137 LYS A O 1
ATOM 1060 N N . SER A 1 138 ? 7.112 55.853 -1.092 1.00 14.45 138 SER A N 1
ATOM 1061 C CA . SER A 1 138 ? 6.089 54.938 -0.611 1.00 15.20 138 SER A CA 1
ATOM 1062 C C . SER A 1 138 ? 6.481 53.473 -0.508 1.00 14.32 138 SER A C 1
ATOM 1063 O O . SER A 1 138 ? 5.626 52.645 -0.156 1.00 15.72 138 SER A O 1
ATOM 1066 N N . GLU A 1 139 ? 7.735 53.133 -0.796 1.00 12.70 139 GLU A N 1
ATOM 1067 C CA . GLU A 1 139 ? 8.127 51.743 -0.671 1.00 12.36 139 GLU A CA 1
ATOM 1068 C C . GLU A 1 139 ? 9.537 51.630 -0.133 1.00 12.44 139 GLU A C 1
ATOM 1069 O O . GLU A 1 139 ? 10.442 52.364 -0.539 1.00 13.26 139 GLU A O 1
ATOM 1075 N N . PHE A 1 140 ? 9.688 50.704 0.801 1.00 12.33 140 PHE A N 1
ATOM 1076 C C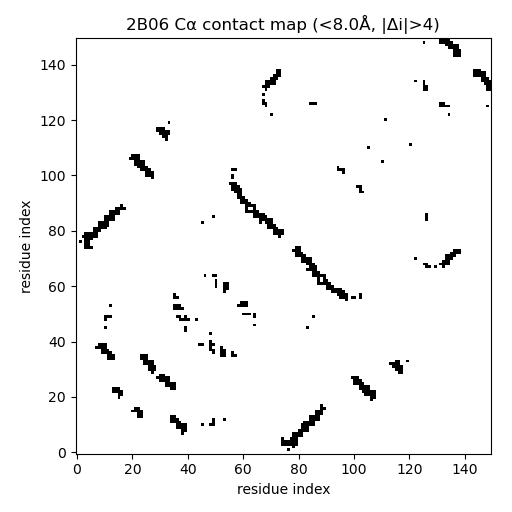A . PHE A 1 140 ? 10.971 50.321 1.358 1.00 12.55 140 PHE A CA 1
ATOM 1077 C C . PHE A 1 140 ? 11.111 48.842 1.023 1.00 12.77 140 PHE A C 1
ATOM 1078 O O . PHE A 1 140 ? 10.315 48.018 1.497 1.00 13.71 140 PHE A O 1
ATOM 1086 N N . PHE A 1 141 ? 12.086 48.506 0.189 1.00 12.19 141 PHE A N 1
ATOM 1087 C CA . PHE A 1 141 ? 12.204 47.152 -0.329 1.00 12.38 141 PHE A CA 1
ATOM 1088 C C . PHE A 1 141 ? 13.591 46.594 -0.070 1.00 12.90 141 PHE A C 1
ATOM 1089 O O . PHE A 1 141 ? 14.577 47.279 -0.314 1.00 13.80 141 PHE A O 1
ATOM 1097 N N . TYR A 1 142 ? 13.659 45.350 0.402 1.00 12.31 142 TYR A N 1
ATOM 1098 C CA . TYR A 1 142 ? 14.945 44.637 0.464 1.00 12.66 142 TYR A CA 1
ATOM 1099 C C . TYR A 1 142 ? 14.967 43.658 -0.695 1.00 13.72 142 TYR A C 1
ATOM 1100 O O . TYR A 1 142 ? 14.179 42.725 -0.692 1.00 13.75 142 TYR A O 1
ATOM 1109 N N . PRO A 1 143 ? 15.848 43.863 -1.699 1.00 14.13 143 PRO A N 1
ATOM 1110 C CA . PRO A 1 143 ? 15.884 42.913 -2.819 1.00 15.35 143 PRO A CA 1
ATOM 1111 C C . PRO A 1 143 ? 16.312 41.497 -2.443 1.00 16.21 143 PRO A C 1
ATOM 1112 O O . PRO A 1 143 ? 15.963 40.552 -3.158 1.00 16.46 143 PRO A O 1
ATOM 1116 N N . ARG A 1 144 ? 17.066 41.348 -1.348 1.00 16.47 144 ARG A N 1
ATOM 1117 C CA . ARG A 1 144 ? 17.529 40.031 -0.892 1.00 17.82 144 ARG A CA 1
ATOM 1118 C C . ARG A 1 144 ? 18.177 39.256 -2.042 1.00 18.55 144 ARG A C 1
ATOM 1119 O O . ARG A 1 144 ? 17.828 38.098 -2.291 1.00 18.94 144 ARG A O 1
ATOM 1127 N N . ARG A 1 145 ? 19.110 39.909 -2.737 1.00 19.34 145 ARG A N 1
ATOM 1128 C CA . ARG A 1 145 ? 19.748 39.348 -3.935 1.00 20.91 145 ARG A CA 1
ATOM 1129 C C . ARG A 1 145 ? 20.689 38.212 -3.577 1.00 21.72 145 ARG A C 1
ATOM 1130 O O . ARG A 1 145 ? 20.805 37.232 -4.315 1.00 21.85 145 ARG A O 1
ATOM 1138 N N . THR A 1 146 ? 21.378 38.367 -2.451 1.00 22.75 146 THR A N 1
ATOM 1139 C CA . THR A 1 146 ? 22.197 37.301 -1.878 1.00 23.76 146 THR A CA 1
ATOM 1140 C C . THR A 1 146 ? 21.697 37.060 -0.453 1.00 24.25 146 THR A C 1
ATOM 1141 O O . THR A 1 146 ? 20.937 37.869 0.084 1.00 24.08 146 THR A O 1
ATOM 1145 N N A GLU A 1 147 ? 22.123 35.954 0.151 0.50 24.55 147 GLU A N 1
ATOM 1146 N N B GLU A 1 147 ? 22.119 35.953 0.158 0.50 24.71 147 GLU A N 1
ATOM 1147 C CA A GLU A 1 147 ? 21.601 35.522 1.456 0.50 25.08 147 GLU A CA 1
ATOM 1148 C CA B GLU A 1 147 ? 21.576 35.544 1.459 0.50 25.39 147 GLU A CA 1
ATOM 1149 C C A GLU A 1 147 ? 21.871 36.485 2.617 0.50 25.29 147 GLU A C 1
ATOM 1150 C C B GLU A 1 147 ? 21.807 36.579 2.564 0.50 25.45 147 GLU A C 1
ATOM 1151 O O A GLU A 1 147 ? 21.096 36.540 3.573 0.50 25.37 147 GLU A O 1
ATOM 1152 O O B GLU A 1 147 ? 20.950 36.772 3.430 0.50 25.48 147 GLU A O 1
ATOM 1163 N N . ASP A 1 148 ? 22.954 37.252 2.515 1.00 25.62 148 ASP A N 1
ATOM 1164 C CA . ASP A 1 148 ? 23.312 38.243 3.534 1.00 26.22 148 ASP A CA 1
ATOM 1165 C C . ASP A 1 148 ? 22.986 39.682 3.115 1.00 26.07 148 ASP A C 1
ATOM 1166 O O . ASP A 1 148 ? 23.280 40.628 3.853 1.00 26.93 148 ASP A O 1
ATOM 1171 N N . ASP A 1 149 ? 22.367 39.837 1.944 1.00 25.26 149 ASP A N 1
ATOM 1172 C CA . ASP A 1 149 ? 22.045 41.150 1.382 1.00 24.44 149 ASP A CA 1
ATOM 1173 C C . ASP A 1 149 ? 20.859 41.795 2.090 1.00 23.20 149 ASP A C 1
ATOM 1174 O O . ASP A 1 149 ? 19.717 41.395 1.872 1.00 22.74 149 ASP A O 1
ATOM 1179 N N . TRP A 1 150 ? 21.133 42.777 2.951 1.00 22.07 150 TRP A N 1
ATOM 1180 C CA . TRP A 1 150 ? 20.067 43.579 3.553 1.00 21.09 150 TRP A CA 1
ATOM 1181 C C . TRP A 1 150 ? 20.163 45.044 3.128 1.00 20.19 150 TRP A C 1
ATOM 1182 O O . TRP A 1 150 ? 19.676 45.944 3.814 1.00 19.69 150 TRP A O 1
ATOM 1193 N N . GLU A 1 151 ? 20.778 45.257 1.970 1.00 19.16 151 GLU A N 1
ATOM 1194 C CA . GLU A 1 151 ? 20.733 46.539 1.285 1.00 19.00 151 GLU A CA 1
ATOM 1195 C C . GLU A 1 151 ? 19.279 46.840 0.931 1.00 17.92 151 GLU A C 1
ATOM 1196 O O . GLU A 1 151 ? 18.482 45.931 0.703 1.00 17.09 151 GLU A O 1
ATOM 1202 N N . LYS A 1 152 ? 18.937 48.117 0.901 1.00 16.90 152 LYS A N 1
ATOM 1203 C CA . LYS A 1 152 ? 17.543 48.514 0.709 1.00 16.70 152 LYS A CA 1
ATOM 1204 C C . LYS A 1 152 ? 17.397 49.420 -0.503 1.00 16.12 152 LYS A C 1
ATOM 1205 O O . LYS A 1 152 ? 18.363 50.032 -0.965 1.00 16.15 152 LYS A O 1
ATOM 1211 N N . LYS A 1 153 ? 16.170 49.490 -1.002 1.00 14.96 153 LYS A N 1
ATOM 1212 C CA . LYS A 1 153 ? 15.789 50.425 -2.048 1.00 15.74 153 LYS A CA 1
ATOM 1213 C C . LYS A 1 153 ? 14.571 51.176 -1.532 1.00 14.81 153 LYS A C 1
ATOM 1214 O O . LYS A 1 153 ? 13.671 50.577 -0.921 1.00 15.35 153 LYS A O 1
ATOM 1220 N N . ILE A 1 154 ? 14.547 52.479 -1.768 1.00 14.22 154 ILE A N 1
ATOM 1221 C CA . ILE A 1 154 ? 13.394 53.314 -1.445 1.00 14.56 154 ILE A CA 1
ATOM 1222 C C . ILE A 1 154 ? 12.822 53.838 -2.749 1.00 14.30 154 ILE A C 1
ATOM 1223 O O . ILE A 1 154 ? 13.549 54.429 -3.559 1.00 14.53 154 ILE A O 1
ATOM 1228 N N . PHE A 1 155 ? 11.525 53.612 -2.950 1.00 13.64 155 PHE A N 1
ATOM 1229 C CA . PHE A 1 155 ? 10.811 54.100 -4.138 1.00 13.67 155 PHE A CA 1
ATOM 1230 C C . PHE A 1 155 ? 9.712 55.076 -3.765 1.00 14.45 155 PHE A C 1
ATOM 1231 O O . PHE A 1 155 ? 9.179 54.997 -2.663 1.00 15.15 155 PHE A O 1
#

Foldseek 3Di:
DDPLQAAWAKEFEFEAAPVQQWTKWWQAPCGWIATWITGDDPPDDPVRRRQVRCCQAWVKGFDPWAFQAKEKEHGDHNYMYIYGYTYTHHIDGHTDGDPRTDMDTGNPVCVVVTGHNPCRVVVVVQSPDNPWHYWYQHCPDVPGRDIDID

Organism: Streptococcus pneumoniae serotype 4 (strain ATCC BAA-334 / TIGR4) (NCBI:txid170187)

Secondary structure (DSSP, 8-state):
--GGG-EEEEEEEEEEETTTTEEEEEEE---EEE----BPPTTS-HHHHHHHHHHHHHSEEEES-EEEEEEEEE-TTS-EEEEEEEEE-EEEE----BTTBEEEEEEGGGGGGS-BPTTHHHHHHHHH-TT--EEE----STT----EE-

Solvent-accessible surface area: 8776 Å² total; per-residue (Å²): 232,49,206,24,82,91,82,40,63,10,3,15,0,0,0,15,23,111,169,71,127,87,0,0,0,10,96,87,117,198,61,6,56,2,2,0,12,11,106,24,87,167,136,28,51,91,45,100,0,0,56,56,16,0,127,92,6,0,21,2,50,3,74,98,18,100,114,31,2,65,29,6,39,39,44,134,76,76,3,100,58,30,12,17,0,11,46,2,51,86,51,62,58,113,44,130,38,38,185,112,11,119,14,43,62,19,83,49,110,77,1,73,118,44,120,33,6,104,26,7,77,34,6,24,128,4,6,66,25,142,110,83,66,53,0,37,6,24,57,160,74,151,117,18,102,117,86,93,61,115